Protein AF-A0A1I5MD65-F1 (afdb_monomer_lite)

Sequence (74 aa):
MRFIISILLVFTIVWSIDYSDRSTQELIASLAYEKSTNIPIILHELKKRELTMSPKEKKEYKKVLKKLKDESQK

pLDDT: mean 82.81, std 13.03, range [48.5, 95.75]

InterPro domains:
  IPR009488 Protein of unknown function DUF1104 [PF06518] (18-72)
  IPR038310 DUF1104 superfamily [G3DSA:1.20.120.1430] (10-74)

Foldseek 3Di:
DVVVVVVVVVPPPDDDDDCPPPDLVVLLVLLLDPPNPCNVVSLVVNVVCCVVDDPVSVVSNVVSVVVVVVVVVD

Secondary structure (DSSP, 8-state):
-HHHHHHHHHTT-------TTS-HHHHHHHHHSTT-TTHHHHHHHHHHHTTT--HHHHHHHHHHHHHHHHHTT-

Radius of gyration: 17.63 Å; chains: 1; bounding box: 28×30×55 Å

Structure (mmCIF, N/CA/C/O backbone):
data_AF-A0A1I5MD65-F1
#
_entry.id   AF-A0A1I5MD65-F1
#
loop_
_atom_site.group_PDB
_atom_site.id
_atom_site.type_symbol
_atom_site.label_atom_id
_atom_site.label_alt_id
_atom_site.label_comp_id
_atom_site.label_asym_id
_atom_site.label_entity_id
_atom_site.label_seq_id
_atom_site.pdbx_PDB_ins_code
_atom_site.Cartn_x
_atom_site.Cartn_y
_atom_site.Cartn_z
_atom_site.occupancy
_atom_site.B_iso_or_equiv
_atom_site.auth_seq_id
_atom_site.auth_comp_id
_atom_site.auth_asym_id
_atom_site.auth_atom_id
_atom_site.pdbx_PDB_model_num
ATOM 1 N N . MET A 1 1 ? 11.331 -2.469 -47.882 1.00 56.75 1 MET A N 1
ATOM 2 C CA . MET A 1 1 ? 10.688 -3.608 -47.182 1.00 56.75 1 MET A CA 1
ATOM 3 C C . MET A 1 1 ? 11.534 -4.196 -46.051 1.00 56.75 1 MET A C 1
ATOM 5 O O . MET A 1 1 ? 11.026 -4.263 -44.944 1.00 56.75 1 MET A O 1
ATOM 9 N N . ARG A 1 2 ? 12.814 -4.557 -46.255 1.00 58.56 2 ARG A N 1
ATOM 10 C CA . ARG A 1 2 ? 13.666 -5.158 -45.195 1.00 58.56 2 ARG A CA 1
ATOM 11 C C . ARG A 1 2 ? 13.833 -4.276 -43.941 1.00 58.56 2 ARG A C 1
ATOM 13 O O . ARG A 1 2 ? 13.696 -4.779 -42.838 1.00 58.56 2 ARG A O 1
ATOM 20 N N . PHE A 1 3 ? 14.004 -2.961 -44.107 1.00 61.19 3 PHE A N 1
ATOM 21 C CA . PHE A 1 3 ? 14.111 -2.015 -42.982 1.00 61.19 3 PHE A CA 1
ATOM 22 C C . PHE A 1 3 ? 12.815 -1.844 -42.170 1.00 61.19 3 PHE A C 1
ATOM 24 O O . PHE A 1 3 ? 12.874 -1.596 -40.971 1.00 61.19 3 PHE A O 1
ATOM 31 N N . ILE A 1 4 ? 11.648 -2.018 -42.801 1.00 70.62 4 ILE A N 1
ATOM 32 C CA . ILE A 1 4 ? 10.341 -1.895 -42.133 1.00 70.62 4 ILE A CA 1
ATOM 33 C C . ILE A 1 4 ? 10.132 -3.078 -41.180 1.00 70.62 4 ILE A C 1
ATOM 35 O O . ILE A 1 4 ? 9.679 -2.897 -40.055 1.00 70.62 4 ILE A O 1
ATOM 39 N N . ILE A 1 5 ? 10.540 -4.277 -41.606 1.00 68.81 5 ILE A N 1
ATOM 40 C CA . ILE A 1 5 ? 10.485 -5.496 -40.789 1.00 68.81 5 ILE A CA 1
ATOM 41 C C . ILE A 1 5 ? 11.423 -5.373 -39.578 1.00 68.81 5 ILE A C 1
ATOM 43 O O . ILE A 1 5 ? 11.043 -5.743 -38.471 1.00 68.81 5 ILE A O 1
ATOM 47 N N . SER A 1 6 ? 12.614 -4.788 -39.757 1.00 63.66 6 SER A N 1
ATOM 48 C CA . SER A 1 6 ? 13.549 -4.533 -38.652 1.00 63.66 6 SER A CA 1
ATOM 49 C C . SER A 1 6 ? 13.020 -3.521 -37.631 1.00 63.66 6 SER A C 1
ATOM 51 O O . SER A 1 6 ? 13.235 -3.714 -36.442 1.00 63.66 6 SER A O 1
ATOM 53 N N . ILE A 1 7 ? 12.297 -2.481 -38.061 1.00 67.75 7 ILE A N 1
ATOM 54 C CA . ILE A 1 7 ? 11.656 -1.512 -37.154 1.00 67.75 7 ILE A CA 1
ATOM 55 C C . ILE A 1 7 ? 10.487 -2.137 -36.385 1.00 67.75 7 ILE A C 1
ATOM 57 O O . ILE A 1 7 ? 10.331 -1.866 -35.198 1.00 67.75 7 ILE A O 1
ATOM 61 N N . LEU A 1 8 ? 9.708 -3.016 -37.021 1.00 63.28 8 LEU A N 1
ATOM 62 C CA . LEU A 1 8 ? 8.592 -3.704 -36.366 1.00 63.28 8 LEU A CA 1
ATOM 63 C C . LEU A 1 8 ? 9.068 -4.654 -35.249 1.00 63.28 8 LEU A C 1
ATOM 65 O O . LEU A 1 8 ? 8.396 -4.787 -34.230 1.00 63.28 8 LEU A O 1
ATOM 69 N N . LEU A 1 9 ? 10.243 -5.275 -35.411 1.00 63.75 9 LEU A N 1
ATOM 70 C CA . LEU A 1 9 ? 10.804 -6.227 -34.444 1.00 63.75 9 LEU A CA 1
ATOM 71 C C . LEU A 1 9 ? 11.260 -5.563 -33.129 1.00 63.75 9 LEU A C 1
ATOM 73 O O . LEU A 1 9 ? 11.239 -6.194 -32.079 1.00 63.75 9 LEU A O 1
ATOM 77 N N . VAL A 1 10 ? 11.654 -4.285 -33.158 1.00 63.16 10 VAL A N 1
ATOM 78 C CA . VAL A 1 10 ? 12.151 -3.576 -31.960 1.00 63.16 10 VAL A CA 1
ATOM 79 C C . VAL A 1 10 ? 11.017 -3.227 -30.983 1.00 63.16 10 VAL A C 1
ATOM 81 O O . VAL A 1 10 ? 11.260 -3.060 -29.790 1.00 63.16 10 VAL A O 1
ATOM 84 N N . PHE A 1 11 ? 9.763 -3.185 -31.442 1.00 61.19 11 PHE A N 1
ATOM 85 C CA . PHE A 1 11 ? 8.610 -2.830 -30.604 1.00 61.19 11 PHE A CA 1
ATOM 86 C C . PHE A 1 11 ? 8.066 -3.971 -29.728 1.00 61.19 11 PHE A C 1
ATOM 88 O O . PHE A 1 11 ? 7.178 -3.730 -28.912 1.00 61.19 11 PHE A O 1
ATOM 95 N N . THR A 1 12 ? 8.563 -5.206 -29.850 1.00 63.97 12 THR A N 1
ATOM 96 C CA . THR A 1 12 ? 7.903 -6.376 -29.235 1.00 63.97 12 THR A CA 1
ATOM 97 C C . THR A 1 12 ? 8.395 -6.739 -27.833 1.00 63.97 12 THR A C 1
ATOM 99 O O . THR A 1 12 ? 7.953 -7.745 -27.288 1.00 63.97 12 THR A O 1
ATOM 102 N N . ILE A 1 13 ? 9.299 -5.960 -27.228 1.00 63.75 13 ILE A N 1
ATOM 103 C CA . ILE A 1 13 ? 9.908 -6.293 -25.926 1.00 63.75 13 ILE A CA 1
ATOM 104 C C . ILE A 1 13 ? 9.600 -5.209 -24.882 1.00 63.75 13 ILE A C 1
ATOM 106 O O . ILE A 1 13 ? 10.486 -4.662 -24.231 1.00 63.75 13 ILE A O 1
ATOM 110 N N . VAL A 1 14 ? 8.318 -4.880 -24.714 1.00 62.62 14 VAL A N 1
ATOM 111 C CA . VAL A 1 14 ? 7.847 -4.108 -23.554 1.00 62.62 14 VAL A CA 1
ATOM 112 C C . VAL A 1 14 ? 7.421 -5.107 -22.481 1.00 62.62 14 VAL A C 1
ATOM 114 O O . VAL A 1 14 ? 6.296 -5.601 -22.490 1.00 62.62 14 VAL A O 1
ATOM 117 N N . TRP A 1 15 ? 8.331 -5.439 -21.565 1.00 66.06 15 TRP A N 1
ATOM 118 C CA . TRP A 1 15 ? 7.984 -6.215 -20.373 1.00 66.06 15 TRP A CA 1
ATOM 119 C C . TRP A 1 15 ? 7.243 -5.296 -19.402 1.00 66.06 15 TRP A C 1
ATOM 121 O O . TRP A 1 15 ? 7.821 -4.339 -18.885 1.00 66.06 15 TRP A O 1
ATOM 131 N N . SER A 1 16 ? 5.957 -5.559 -19.178 1.00 69.38 16 SER A N 1
ATOM 132 C CA . SER A 1 16 ? 5.196 -4.881 -18.129 1.00 69.38 16 SER A CA 1
ATOM 133 C C . SER A 1 16 ? 5.456 -5.563 -16.790 1.00 69.38 16 SER A C 1
ATOM 135 O O . SER A 1 16 ? 5.497 -6.791 -16.716 1.00 69.38 16 SER A O 1
ATOM 137 N N . ILE A 1 17 ? 5.641 -4.774 -15.731 1.00 78.19 17 ILE A N 1
ATOM 138 C CA . ILE A 1 17 ? 5.729 -5.314 -14.375 1.00 78.19 17 ILE A CA 1
ATOM 139 C C . ILE A 1 17 ? 4.312 -5.683 -13.942 1.00 78.19 17 ILE A C 1
ATOM 141 O O . ILE A 1 17 ? 3.495 -4.795 -13.690 1.00 78.19 17 ILE A O 1
ATOM 145 N N . ASP A 1 18 ? 4.037 -6.983 -13.853 1.00 82.81 18 ASP A N 1
ATOM 146 C CA . ASP A 1 18 ? 2.753 -7.494 -13.386 1.00 82.81 18 ASP A CA 1
ATOM 147 C C . ASP A 1 18 ? 2.793 -7.819 -11.885 1.00 82.81 18 ASP A C 1
ATOM 149 O O . ASP A 1 18 ? 3.726 -8.432 -11.366 1.00 82.81 18 ASP A O 1
ATOM 153 N N . TYR A 1 19 ? 1.758 -7.372 -11.185 1.00 87.8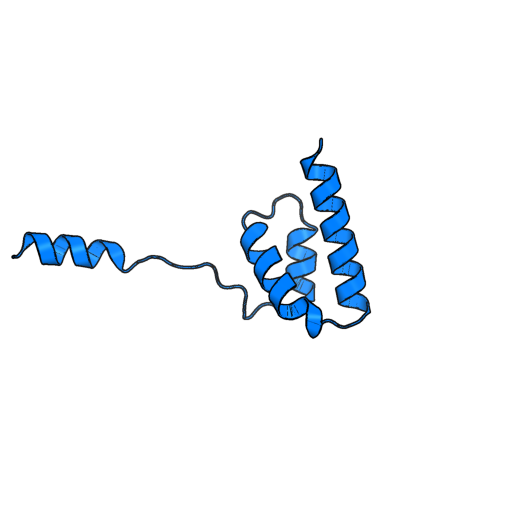8 19 TYR A N 1
ATOM 154 C CA . TYR A 1 19 ? 1.537 -7.578 -9.756 1.00 87.88 19 TYR A CA 1
ATOM 155 C C . TYR A 1 19 ? 0.225 -8.339 -9.490 1.00 87.88 19 TYR A C 1
ATOM 157 O O . TYR A 1 19 ? -0.182 -8.469 -8.333 1.00 87.88 19 TYR A O 1
ATOM 165 N N . SER A 1 20 ? -0.428 -8.848 -10.540 1.00 86.88 20 SER A N 1
ATOM 166 C CA . SER A 1 20 ? -1.656 -9.644 -10.480 1.00 86.88 20 SER A CA 1
ATOM 167 C C . SER A 1 20 ? -1.526 -10.843 -9.530 1.00 86.88 20 SER A C 1
ATOM 169 O O . SER A 1 20 ? -2.388 -11.023 -8.671 1.00 86.88 20 SER A O 1
ATOM 171 N N . ASP A 1 21 ? -0.399 -11.553 -9.578 1.00 87.81 21 ASP A N 1
ATOM 172 C CA . ASP A 1 21 ? -0.127 -12.738 -8.751 1.00 87.81 21 ASP A CA 1
ATOM 173 C C . ASP A 1 21 ? 0.181 -12.436 -7.275 1.00 87.81 21 ASP A C 1
ATOM 175 O O . ASP A 1 21 ? 0.169 -13.335 -6.433 1.00 87.81 21 ASP A O 1
ATOM 179 N N . ARG A 1 22 ? 0.472 -11.178 -6.917 1.00 90.06 22 ARG A N 1
ATOM 180 C CA . ARG A 1 22 ? 0.806 -10.817 -5.529 1.00 90.06 22 ARG A CA 1
ATOM 181 C C . ARG A 1 22 ? -0.437 -10.704 -4.670 1.00 90.06 22 ARG A C 1
ATOM 183 O O . ARG A 1 22 ? -1.484 -10.269 -5.146 1.00 90.06 22 ARG A O 1
ATOM 190 N N . SER A 1 23 ? -0.326 -10.993 -3.376 1.00 93.88 23 SER A N 1
ATOM 191 C CA . SER A 1 23 ? -1.454 -10.787 -2.461 1.00 93.88 23 SER A CA 1
ATOM 192 C C . SER A 1 23 ? -1.697 -9.298 -2.175 1.00 93.88 23 SER A C 1
ATOM 194 O O . SER A 1 23 ? -0.790 -8.466 -2.235 1.00 93.88 23 SER A O 1
ATOM 196 N N . THR A 1 24 ? -2.929 -8.938 -1.807 1.00 94.06 24 THR A N 1
ATOM 197 C CA . THR A 1 24 ? -3.270 -7.560 -1.413 1.00 94.06 24 THR A CA 1
ATOM 198 C C . THR A 1 24 ? -2.411 -7.067 -0.240 1.00 94.06 24 THR A C 1
ATOM 200 O O . THR A 1 24 ? -1.972 -5.918 -0.241 1.00 94.06 24 THR A O 1
ATOM 203 N N . GLN A 1 25 ? -2.114 -7.933 0.732 1.00 94.12 25 GLN A N 1
ATOM 204 C CA . GLN A 1 25 ? -1.273 -7.602 1.887 1.00 94.12 25 GLN A CA 1
ATOM 205 C C . GLN A 1 25 ? 0.174 -7.298 1.479 1.00 94.12 25 GLN A C 1
ATOM 207 O O . GLN A 1 25 ? 0.749 -6.313 1.940 1.00 94.12 25 GLN A O 1
ATOM 212 N N . GLU A 1 26 ? 0.748 -8.090 0.571 1.00 92.31 26 GLU A N 1
ATOM 213 C CA . GLU A 1 26 ? 2.095 -7.850 0.037 1.00 92.31 26 GLU A CA 1
ATOM 214 C C . GLU A 1 26 ? 2.180 -6.540 -0.750 1.00 92.31 26 GLU A C 1
ATOM 216 O O . GLU A 1 26 ? 3.172 -5.816 -0.646 1.00 92.31 26 GLU A O 1
ATOM 221 N N . LEU A 1 27 ? 1.133 -6.199 -1.506 1.00 93.44 27 LEU A N 1
ATOM 222 C CA . LEU A 1 27 ? 1.056 -4.930 -2.229 1.00 93.44 27 LEU A CA 1
ATOM 223 C C . LEU A 1 27 ? 0.982 -3.736 -1.268 1.00 93.44 27 LEU A C 1
ATOM 225 O O . LEU A 1 27 ? 1.707 -2.758 -1.444 1.00 93.44 27 LEU A O 1
ATOM 229 N N . ILE A 1 28 ? 0.167 -3.826 -0.211 1.00 92.75 28 ILE A N 1
ATOM 230 C CA . ILE A 1 28 ? 0.091 -2.791 0.833 1.00 92.75 28 ILE A CA 1
ATOM 231 C C . ILE A 1 28 ? 1.442 -2.642 1.548 1.00 92.75 28 ILE A C 1
ATOM 233 O O . ILE A 1 28 ? 1.912 -1.519 1.739 1.00 92.75 28 ILE A O 1
ATOM 237 N N . ALA A 1 29 ? 2.095 -3.753 1.904 1.00 91.88 29 ALA A N 1
ATOM 238 C CA . ALA A 1 29 ? 3.412 -3.739 2.540 1.00 91.88 29 ALA A CA 1
ATOM 239 C C . ALA A 1 29 ? 4.480 -3.112 1.630 1.00 91.88 29 ALA A C 1
ATOM 241 O O . ALA A 1 29 ? 5.308 -2.329 2.095 1.00 91.88 29 ALA A O 1
ATOM 242 N N . SER A 1 30 ? 4.411 -3.388 0.325 1.00 90.62 30 SER A N 1
ATOM 243 C CA . SER A 1 30 ? 5.308 -2.801 -0.674 1.00 90.62 30 SER A CA 1
ATOM 244 C C . SER A 1 30 ? 5.142 -1.284 -0.793 1.00 90.62 30 SER A C 1
ATOM 246 O O . SER A 1 30 ? 6.125 -0.599 -1.037 1.00 90.62 30 SER A O 1
ATOM 248 N N . LEU A 1 31 ? 3.935 -0.736 -0.604 1.00 87.88 31 LEU A N 1
ATOM 249 C CA . LEU A 1 31 ? 3.723 0.720 -0.547 1.00 87.88 31 LEU A CA 1
ATOM 250 C C . LEU A 1 31 ? 4.172 1.350 0.773 1.00 87.88 31 LEU A C 1
ATOM 252 O O . LEU A 1 31 ? 4.537 2.520 0.802 1.00 87.88 31 LEU A O 1
ATOM 256 N N . ALA A 1 32 ? 4.112 0.603 1.876 1.00 84.06 32 ALA A N 1
ATOM 257 C CA . ALA A 1 32 ? 4.566 1.091 3.176 1.00 84.06 32 ALA A CA 1
ATOM 258 C C . ALA A 1 32 ? 6.098 1.247 3.247 1.00 84.06 32 ALA A C 1
ATOM 260 O O . ALA A 1 32 ? 6.601 1.929 4.146 1.00 84.06 32 ALA A O 1
ATOM 261 N N . TYR A 1 33 ? 6.821 0.620 2.312 1.00 84.44 33 TYR A N 1
ATOM 262 C CA . TYR A 1 33 ? 8.268 0.689 2.175 1.00 84.44 33 TYR A CA 1
ATOM 263 C C . TYR A 1 33 ? 8.698 1.885 1.311 1.00 84.44 33 TYR A C 1
ATOM 265 O O . TYR A 1 33 ? 8.390 1.959 0.124 1.00 84.44 33 TYR A O 1
ATOM 273 N N . GLU A 1 34 ? 9.469 2.797 1.904 1.00 69.81 34 GLU A N 1
ATOM 274 C CA . GLU A 1 34 ? 9.869 4.090 1.321 1.00 69.81 34 GLU A CA 1
ATOM 275 C C . GLU A 1 34 ? 10.644 3.975 -0.005 1.00 69.81 34 GLU A C 1
ATOM 277 O O . GLU A 1 34 ? 10.573 4.867 -0.843 1.00 69.81 34 GLU A O 1
ATOM 282 N N . LYS A 1 35 ? 11.347 2.859 -0.250 1.00 75.06 35 LYS A N 1
ATOM 283 C CA . LYS A 1 35 ? 12.130 2.656 -1.486 1.00 75.06 35 LYS A CA 1
ATOM 284 C C . LYS A 1 35 ? 11.367 1.922 -2.592 1.00 75.06 35 LYS A C 1
ATOM 286 O O . LYS A 1 35 ? 11.983 1.326 -3.474 1.00 75.06 35 LYS A O 1
ATOM 291 N N . SER A 1 36 ? 10.041 1.890 -2.530 1.00 77.75 36 SER A N 1
ATOM 292 C CA . SER A 1 36 ? 9.233 1.234 -3.556 1.00 77.75 36 SER A CA 1
ATOM 293 C C . SER A 1 36 ? 9.347 1.972 -4.893 1.00 77.75 36 SER A C 1
ATOM 295 O O . SER A 1 36 ? 8.971 3.133 -5.013 1.00 77.75 36 SER A O 1
ATOM 297 N N . THR A 1 37 ? 9.877 1.302 -5.917 1.00 77.38 37 THR A N 1
ATOM 298 C CA . THR A 1 37 ? 10.144 1.902 -7.237 1.00 77.38 37 THR A CA 1
ATOM 299 C C . THR A 1 37 ? 8.934 1.885 -8.173 1.00 77.38 37 THR A C 1
ATOM 301 O O . THR A 1 37 ? 8.914 2.609 -9.163 1.00 77.38 37 THR A O 1
ATOM 304 N N . ASN A 1 38 ? 7.900 1.102 -7.844 1.00 87.69 38 ASN A N 1
ATOM 305 C CA . ASN A 1 38 ? 6.731 0.864 -8.698 1.00 87.69 38 ASN A CA 1
ATOM 306 C C . ASN A 1 38 ? 5.417 1.336 -8.053 1.00 87.69 38 ASN A C 1
ATOM 308 O O . ASN A 1 38 ? 4.354 0.773 -8.326 1.00 87.69 38 ASN A O 1
ATOM 312 N N . ILE A 1 39 ? 5.473 2.366 -7.197 1.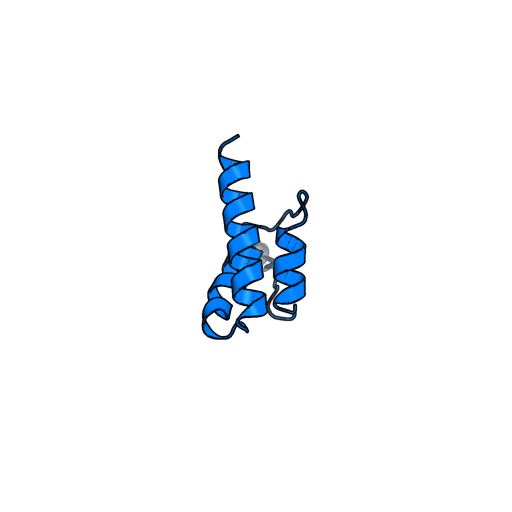00 89.12 39 ILE A N 1
ATOM 313 C CA . ILE A 1 39 ? 4.317 2.889 -6.443 1.00 89.12 39 ILE A CA 1
ATOM 314 C C . ILE A 1 39 ? 3.068 3.093 -7.321 1.00 89.12 39 ILE A C 1
ATOM 316 O O . ILE A 1 39 ? 2.009 2.605 -6.926 1.00 89.12 39 ILE A O 1
ATOM 320 N N . PRO A 1 40 ? 3.136 3.727 -8.512 1.00 89.75 40 PRO A N 1
ATOM 321 C CA . PRO A 1 40 ? 1.949 3.920 -9.349 1.00 89.75 40 PRO A CA 1
ATOM 322 C C . PRO A 1 40 ? 1.290 2.607 -9.793 1.00 89.75 40 PRO A C 1
ATOM 324 O O . PRO A 1 40 ? 0.065 2.500 -9.792 1.00 89.75 40 PRO A O 1
ATOM 327 N N . ILE A 1 41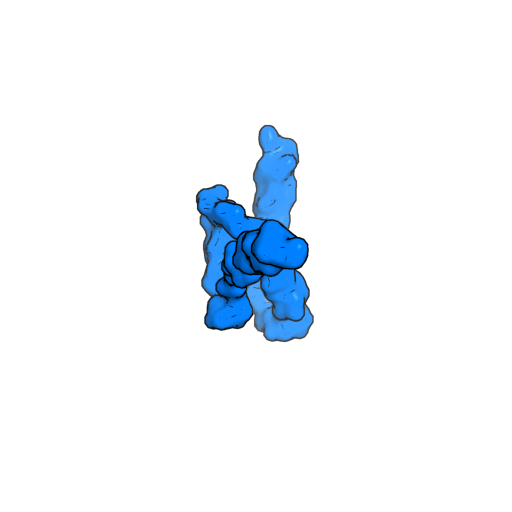 ? 2.095 1.595 -10.129 1.00 90.50 41 ILE A N 1
ATOM 328 C CA . ILE A 1 41 ? 1.611 0.284 -10.580 1.00 90.50 41 ILE A CA 1
ATOM 329 C C . ILE A 1 41 ? 0.959 -0.457 -9.407 1.00 90.50 41 ILE A C 1
ATOM 331 O O . ILE A 1 41 ? -0.143 -0.987 -9.531 1.00 90.50 41 ILE A O 1
ATOM 335 N N . ILE A 1 42 ? 1.594 -0.424 -8.234 1.00 92.31 42 ILE A N 1
ATOM 336 C CA . ILE A 1 42 ? 1.069 -1.059 -7.020 1.00 92.31 42 ILE A CA 1
ATOM 337 C C . ILE A 1 42 ? -0.235 -0.380 -6.569 1.00 92.31 42 ILE A C 1
ATOM 339 O O . ILE A 1 42 ? -1.192 -1.057 -6.191 1.00 92.31 42 ILE A O 1
ATOM 343 N N . LEU A 1 43 ? -0.311 0.954 -6.644 1.00 92.19 43 LEU A N 1
ATOM 344 C CA . LEU A 1 43 ? -1.532 1.708 -6.350 1.00 92.19 43 LEU A CA 1
ATOM 345 C C . LEU A 1 43 ? -2.673 1.348 -7.299 1.00 92.19 43 LEU A C 1
ATOM 347 O O . LEU A 1 43 ? -3.812 1.219 -6.851 1.00 92.19 43 LEU A O 1
ATOM 351 N 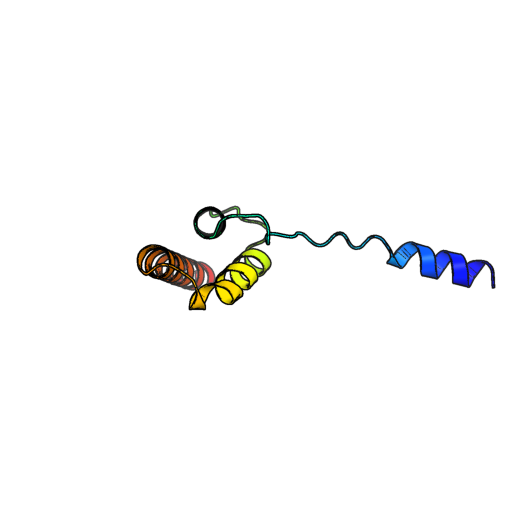N . HIS A 1 44 ? -2.375 1.181 -8.588 1.00 92.00 44 HIS A N 1
ATOM 352 C CA . HIS A 1 44 ? -3.352 0.761 -9.588 1.00 92.00 44 HIS A CA 1
ATOM 353 C C . HIS A 1 44 ? -3.922 -0.624 -9.279 1.00 92.00 44 HIS A C 1
ATOM 355 O O . HIS A 1 44 ? -5.141 -0.796 -9.261 1.00 92.00 44 HIS A O 1
ATOM 361 N N . GLU A 1 45 ? -3.064 -1.590 -8.950 1.00 92.81 45 GLU A N 1
ATOM 362 C CA . GLU A 1 45 ? -3.503 -2.939 -8.579 1.00 92.81 45 GLU A CA 1
ATOM 363 C C . GLU A 1 45 ? -4.322 -2.963 -7.285 1.00 92.81 45 GLU A C 1
ATOM 365 O O . GLU A 1 45 ? -5.363 -3.617 -7.217 1.00 92.81 45 GLU A O 1
ATOM 370 N N . LEU A 1 46 ? -3.932 -2.188 -6.270 1.00 93.88 46 LEU A N 1
ATOM 371 C CA . LEU A 1 46 ? -4.720 -2.063 -5.042 1.00 93.88 46 LEU A CA 1
ATOM 372 C C . LEU A 1 46 ? -6.074 -1.394 -5.288 1.00 93.88 46 LEU A C 1
ATOM 374 O O . LEU A 1 46 ? -7.081 -1.836 -4.737 1.00 93.88 46 LEU A O 1
ATOM 378 N N . LYS A 1 47 ? -6.131 -0.380 -6.157 1.00 93.88 47 LYS A N 1
ATOM 379 C CA . LYS A 1 47 ? -7.384 0.284 -6.528 1.00 93.88 47 LYS A CA 1
ATOM 380 C C . LYS A 1 47 ? -8.344 -0.670 -7.240 1.00 93.88 47 LYS A C 1
ATOM 382 O O . LYS A 1 47 ? -9.530 -0.674 -6.923 1.00 93.88 47 LYS A O 1
ATOM 387 N N . LYS A 1 48 ? -7.848 -1.521 -8.148 1.00 93.94 48 LYS A N 1
ATOM 388 C CA . LYS A 1 48 ? -8.665 -2.566 -8.798 1.00 93.94 48 LYS A CA 1
ATOM 389 C C . LYS A 1 48 ? -9.308 -3.518 -7.787 1.00 93.94 48 LYS A C 1
ATOM 391 O O . LYS A 1 48 ? -10.431 -3.966 -7.994 1.00 93.94 48 LYS A O 1
ATOM 396 N N . ARG A 1 49 ? -8.603 -3.812 -6.692 1.00 94.25 49 ARG A N 1
ATOM 397 C CA . ARG A 1 49 ? -9.024 -4.759 -5.649 1.00 94.25 49 ARG A CA 1
ATOM 398 C C . ARG A 1 49 ? -9.815 -4.111 -4.517 1.00 94.25 49 ARG A C 1
ATOM 400 O O . ARG A 1 49 ? -10.318 -4.823 -3.656 1.00 94.25 49 ARG A O 1
ATOM 407 N N . GLU A 1 50 ? -9.951 -2.783 -4.491 1.00 92.75 50 GLU A N 1
ATOM 408 C CA . GLU A 1 50 ? -10.537 -2.050 -3.357 1.00 92.75 50 GLU A CA 1
ATOM 409 C C . GLU A 1 50 ? -11.957 -2.528 -2.997 1.00 92.75 50 GLU A C 1
ATOM 411 O O . GLU A 1 50 ? -12.354 -2.501 -1.826 1.00 92.75 50 GLU A O 1
ATOM 416 N N . LEU A 1 51 ? -12.724 -2.973 -3.996 1.00 92.50 51 LEU A N 1
ATOM 417 C CA . LEU A 1 51 ? -14.086 -3.478 -3.815 1.00 92.50 51 LEU A CA 1
AT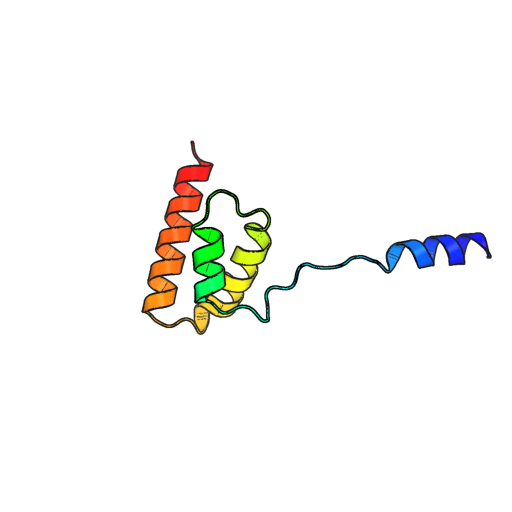OM 418 C C . LEU A 1 51 ? -14.136 -4.865 -3.162 1.00 92.50 51 LEU A C 1
ATOM 420 O O . LEU A 1 51 ? -15.130 -5.188 -2.520 1.00 92.50 51 LEU A O 1
ATOM 424 N N . THR A 1 52 ? -13.075 -5.663 -3.293 1.00 94.81 52 THR A N 1
ATOM 425 C CA . THR A 1 52 ? -12.995 -7.039 -2.777 1.00 94.81 52 THR A CA 1
ATOM 426 C C . THR A 1 52 ? -12.080 -7.165 -1.558 1.00 94.81 52 THR A C 1
ATOM 428 O O . THR A 1 52 ? -11.881 -8.267 -1.055 1.00 94.81 52 THR A O 1
ATOM 431 N N . MET A 1 53 ? -11.500 -6.060 -1.080 1.00 94.19 53 MET A N 1
ATOM 432 C CA . MET A 1 53 ? -10.671 -6.044 0.127 1.00 94.19 53 MET A CA 1
ATOM 433 C C . MET A 1 53 ? -11.484 -6.401 1.369 1.00 94.19 53 MET A C 1
ATOM 435 O O . MET A 1 53 ? -12.597 -5.908 1.572 1.00 94.19 53 MET A O 1
ATOM 439 N N . SER A 1 54 ? -10.868 -7.153 2.277 1.00 95.75 54 SER A N 1
ATOM 440 C CA . SER A 1 54 ? -11.381 -7.274 3.637 1.00 95.75 54 SER A CA 1
ATOM 441 C C . SER A 1 54 ? -11.385 -5.905 4.343 1.00 95.75 54 SER A C 1
ATOM 443 O O . SER A 1 54 ? -10.591 -5.013 4.013 1.00 95.75 54 SER A O 1
ATOM 445 N N . PRO A 1 55 ? -12.219 -5.712 5.383 1.00 95.38 55 PRO A N 1
ATOM 446 C CA . PRO A 1 55 ? -12.222 -4.471 6.160 1.00 95.38 55 PRO A CA 1
ATOM 447 C C . PRO A 1 55 ? -10.846 -4.105 6.738 1.00 95.38 55 PRO A C 1
ATOM 449 O O . PRO A 1 55 ? -10.504 -2.924 6.835 1.00 95.38 55 PRO A O 1
ATOM 452 N N . LYS A 1 56 ? -10.041 -5.118 7.091 1.00 94.31 56 LYS A N 1
ATOM 453 C CA . LYS A 1 56 ? -8.674 -4.944 7.591 1.00 94.31 56 LYS A CA 1
ATOM 454 C C . LYS A 1 56 ? -7.753 -4.392 6.501 1.00 94.31 56 LYS A C 1
ATOM 456 O O . LYS A 1 56 ? -7.140 -3.347 6.709 1.00 94.31 56 LYS A O 1
ATOM 461 N N . GLU A 1 57 ? -7.721 -5.029 5.333 1.00 94.75 57 GLU A N 1
ATOM 462 C CA . GLU A 1 57 ? -6.900 -4.586 4.196 1.00 94.75 57 GLU A CA 1
ATOM 463 C C . GLU A 1 57 ? -7.296 -3.185 3.735 1.00 94.75 57 GLU A C 1
ATOM 465 O O . GLU A 1 57 ? -6.439 -2.332 3.525 1.00 94.75 57 GLU A O 1
ATOM 470 N N . LYS A 1 58 ? -8.600 -2.893 3.673 1.00 95.25 58 LYS A N 1
ATOM 471 C CA . LYS A 1 58 ? -9.092 -1.567 3.286 1.00 95.25 58 LYS A CA 1
ATOM 472 C C . LYS A 1 58 ? -8.638 -0.475 4.255 1.00 95.25 58 LYS A C 1
ATOM 474 O O . LYS A 1 58 ? -8.334 0.643 3.837 1.00 95.25 58 LYS A O 1
ATOM 479 N N . LYS A 1 59 ? -8.579 -0.780 5.555 1.00 95.19 59 LYS A N 1
ATOM 480 C CA . LYS A 1 59 ? -8.068 0.143 6.578 1.00 95.19 59 LYS A CA 1
ATOM 481 C C . LYS A 1 59 ? -6.566 0.383 6.414 1.00 95.19 59 LYS A C 1
ATOM 483 O O . LYS A 1 59 ? -6.129 1.531 6.485 1.00 95.19 59 LYS A O 1
ATOM 488 N N . GLU A 1 60 ? -5.789 -0.672 6.187 1.00 94.44 60 GLU A N 1
ATOM 489 C CA . GLU A 1 60 ? -4.339 -0.579 5.983 1.00 94.44 60 GLU A CA 1
ATOM 490 C C . GLU A 1 60 ? -4.000 0.176 4.691 1.00 94.44 60 GLU A C 1
ATOM 492 O O . GLU A 1 60 ? -3.191 1.104 4.723 1.00 94.44 60 GLU A O 1
ATOM 497 N N . TYR A 1 61 ? -4.707 -0.113 3.595 1.00 94.50 61 TYR A N 1
ATOM 498 C CA . TYR A 1 61 ? -4.567 0.599 2.327 1.00 94.50 61 TYR A CA 1
ATOM 499 C C . TYR A 1 61 ? -4.811 2.106 2.487 1.00 94.50 61 TYR A C 1
ATOM 501 O O . TYR A 1 61 ? -3.965 2.917 2.114 1.00 94.50 61 TYR A O 1
ATOM 509 N N . LYS A 1 62 ? -5.911 2.503 3.142 1.00 93.50 62 LYS A N 1
ATOM 510 C CA . LYS A 1 62 ? -6.210 3.920 3.423 1.00 93.50 62 LYS A CA 1
ATOM 511 C C . LYS A 1 62 ? -5.139 4.601 4.277 1.00 93.50 62 LYS A C 1
ATOM 513 O O . LYS A 1 62 ? -4.832 5.771 4.050 1.00 93.50 62 LYS A O 1
ATOM 518 N N . LYS A 1 63 ? -4.569 3.891 5.257 1.00 93.69 63 LYS A N 1
ATOM 519 C CA . LYS A 1 63 ? -3.490 4.420 6.106 1.00 93.69 63 LYS A CA 1
ATOM 520 C C . LYS A 1 63 ? -2.240 4.720 5.278 1.00 93.69 63 LYS A C 1
ATOM 522 O O . LYS A 1 63 ? -1.662 5.793 5.430 1.00 93.69 63 LYS A O 1
ATOM 527 N N . VAL A 1 64 ? -1.849 3.797 4.399 1.00 91.00 64 VAL A N 1
ATOM 528 C CA . VAL A 1 64 ? -0.683 3.974 3.524 1.00 91.00 64 VAL A CA 1
ATOM 529 C C . VAL A 1 64 ? -0.927 5.076 2.490 1.00 91.00 64 VAL A C 1
ATOM 531 O O . VAL A 1 64 ? -0.062 5.925 2.312 1.00 91.00 64 VAL A O 1
ATOM 534 N N . LEU A 1 65 ? -2.123 5.155 1.895 1.00 90.69 65 LEU A N 1
ATOM 535 C CA . LEU A 1 65 ? -2.498 6.251 0.990 1.00 90.69 65 LEU A CA 1
ATOM 536 C C . LEU A 1 65 ? -2.359 7.629 1.640 1.00 90.69 65 LEU A C 1
ATOM 538 O O . LEU A 1 65 ? -1.848 8.559 1.019 1.00 90.69 65 LEU A O 1
ATOM 542 N N . LYS A 1 66 ? -2.813 7.764 2.892 1.00 91.00 66 LYS A N 1
ATOM 543 C CA . LYS A 1 66 ? -2.672 9.016 3.639 1.00 91.00 66 LYS A CA 1
ATOM 544 C C . LYS A 1 66 ? -1.197 9.368 3.839 1.00 91.00 66 LYS A C 1
ATOM 546 O O . LYS A 1 66 ? -0.807 10.485 3.531 1.00 91.00 66 LYS A O 1
ATOM 551 N N . LYS A 1 67 ? -0.383 8.398 4.272 1.00 88.38 67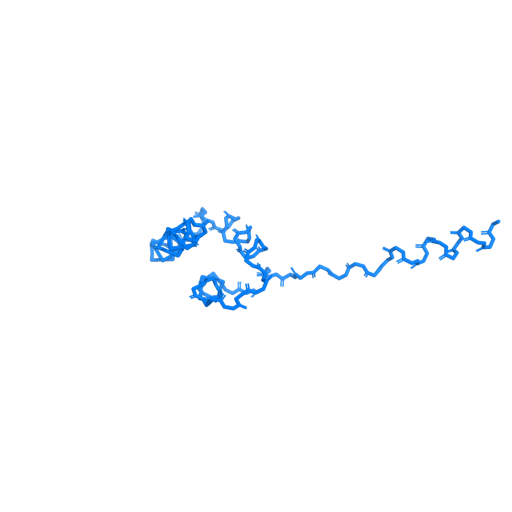 LYS A N 1
ATOM 552 C CA . LYS A 1 67 ? 1.062 8.580 4.464 1.00 88.38 67 LYS A CA 1
ATOM 553 C C . LYS A 1 67 ? 1.758 9.032 3.172 1.00 88.38 67 LYS A C 1
ATOM 555 O O . LYS A 1 67 ? 2.485 10.013 3.204 1.00 88.38 67 LYS A O 1
ATOM 560 N N . LEU A 1 68 ? 1.472 8.384 2.041 1.00 87.12 68 LEU A N 1
ATOM 561 C CA . LEU A 1 68 ? 2.041 8.756 0.738 1.00 87.12 68 LEU A CA 1
ATOM 562 C C . LEU A 1 68 ? 1.655 10.180 0.317 1.00 87.12 68 LEU A C 1
ATOM 564 O O . LEU A 1 68 ? 2.478 10.905 -0.239 1.00 87.12 68 LEU A O 1
ATOM 568 N N . LYS A 1 69 ? 0.410 10.596 0.586 1.00 85.75 69 LYS A N 1
ATOM 569 C CA . LYS A 1 69 ? -0.041 11.965 0.317 1.00 85.75 69 LYS A CA 1
ATOM 570 C C . LYS A 1 69 ? 0.698 12.979 1.190 1.00 85.75 69 LYS A C 1
ATOM 572 O O . LYS A 1 69 ? 1.097 14.015 0.676 1.00 85.75 69 LYS A O 1
ATOM 577 N N . ASP A 1 70 ? 0.878 12.673 2.471 1.00 85.00 70 ASP A N 1
ATOM 578 C CA . ASP A 1 70 ? 1.569 13.550 3.418 1.00 85.00 70 ASP A CA 1
ATOM 579 C C . ASP A 1 70 ? 3.074 13.665 3.079 1.00 85.00 70 ASP A C 1
ATOM 581 O O . ASP A 1 70 ? 3.639 14.752 3.156 1.00 85.00 70 ASP A O 1
ATOM 585 N N . GLU A 1 71 ? 3.711 12.576 2.630 1.00 78.44 71 GLU A N 1
ATOM 586 C CA . GLU A 1 71 ? 5.115 12.555 2.180 1.00 78.44 71 GLU A CA 1
ATOM 587 C C . GLU A 1 71 ? 5.331 13.269 0.839 1.00 78.44 71 GLU A C 1
ATOM 589 O O . GLU A 1 71 ? 6.348 13.925 0.659 1.00 78.44 71 GLU A O 1
ATOM 594 N N . SER A 1 72 ? 4.363 13.217 -0.081 1.00 66.38 72 SER A N 1
ATOM 595 C CA . SER A 1 72 ? 4.449 13.911 -1.380 1.00 66.38 72 SER A CA 1
ATOM 596 C C . SER A 1 72 ? 4.275 15.437 -1.284 1.00 66.38 72 SER A C 1
ATOM 598 O O . SER A 1 72 ? 4.314 16.124 -2.303 1.00 66.38 72 SER A O 1
ATOM 600 N N . GLN A 1 73 ? 3.977 15.974 -0.098 1.00 54.56 73 GLN A N 1
ATOM 601 C CA . GLN A 1 73 ? 3.777 17.410 0.152 1.00 54.56 73 GLN A CA 1
ATOM 602 C C . GLN A 1 73 ? 4.923 18.041 0.959 1.00 54.56 73 GLN A C 1
ATOM 604 O O . GLN A 1 73 ? 4.830 19.214 1.322 1.00 54.56 73 GLN A O 1
ATOM 609 N N . LYS A 1 74 ? 5.971 17.271 1.261 1.00 48.50 74 LYS A N 1
ATOM 610 C CA . LYS A 1 74 ? 7.150 17.695 2.018 1.00 48.50 74 LYS A CA 1
ATOM 611 C C . LYS A 1 74 ? 8.361 17.810 1.099 1.00 48.50 74 LYS A C 1
ATOM 613 O O . LYS A 1 74 ? 9.176 18.720 1.358 1.00 48.50 74 LYS A O 1
#

Organism: NCBI:txid223786